Protein AF-A0A0N0K1D0-F1 (afdb_monomer)

Solvent-accessible surface area (backbone atoms only — not comparable to full-atom values): 7165 Å² total; per-residue (Å²): 103,64,69,59,26,49,52,41,29,50,51,9,52,41,33,32,26,30,51,41,77,94,42,23,67,60,30,48,55,51,49,64,69,30,53,44,79,71,82,88,75,91,44,74,65,55,18,51,49,32,27,51,51,8,51,52,36,28,49,52,20,49,51,52,39,50,48,63,65,60,43,71,85,41,60,68,72,59,35,50,55,53,52,51,52,53,50,51,52,52,52,50,48,48,53,54,55,28,52,51,23,45,78,66,44,24,44,51,46,29,54,53,47,50,52,54,52,49,53,51,52,52,48,50,54,51,55,53,53,55,53,53,56,58,63,74,75,109

pLDDT: mean 93.65, std 7.55, range [59.59, 98.62]

Foldseek 3Di:
DLVLLVVLLVVLVLLLLLLDPVSNVSVLVVCVLLVFDDDDDNDNVSSVVSNVSSVVSNVVSVVVNVLVVVLPPDDPVVNVVVVVVVLVVLVVCLVVVCVVCVVRRSNVVNVVSVVSNVVVVVVVVVVVVVVVVVVVVD

Secondary structure (DSSP, 8-state):
-HHHHHHHHHHHHHHHGGGSGGGHHHHHHHHHHHT-SS-----HHHHHHHHHHHHHHHHHHHHHHHHHHHTSSS-HHHHHHHHHHHHHHHHHHHHHHHHHHHHTT-HHHHHHHHHHHHHHHHHHHHHHHHHHHHHH--

Radius of gyration: 17.63 Å; Cα contacts (8 Å, |Δi|>4): 110; chains: 1; bounding box: 47×29×50 Å

Structure (mmCIF, N/CA/C/O backbone):
data_AF-A0A0N0K1D0-F1
#
_entry.id   AF-A0A0N0K1D0-F1
#
loop_
_atom_site.group_PDB
_atom_site.id
_atom_site.type_symbol
_atom_site.label_atom_id
_atom_site.label_alt_id
_atom_site.label_comp_id
_atom_site.label_asym_id
_atom_site.label_entity_id
_atom_site.label_seq_id
_atom_site.pdbx_PDB_ins_code
_atom_site.Cartn_x
_atom_site.Cartn_y
_atom_site.Cartn_z
_atom_site.occupancy
_atom_site.B_iso_or_equiv
_atom_site.auth_seq_id
_atom_site.auth_comp_id
_atom_site.auth_asym_id
_atom_site.auth_atom_id
_atom_site.pdbx_PDB_model_num
ATOM 1 N N . MET A 1 1 ? -11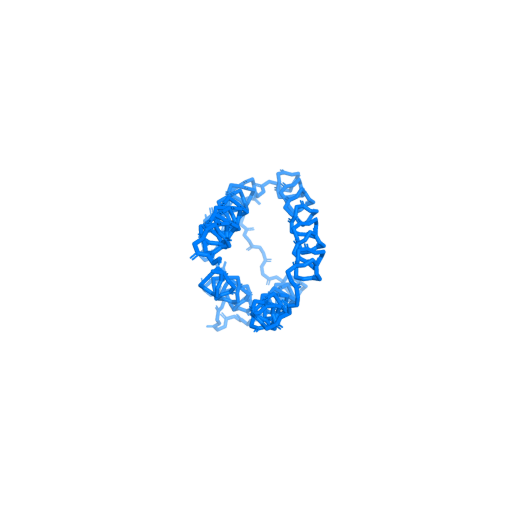.171 -5.885 7.671 1.00 91.94 1 MET A N 1
ATOM 2 C CA . MET A 1 1 ? -9.860 -5.198 7.665 1.00 91.94 1 MET A CA 1
ATOM 3 C C . MET A 1 1 ? -8.693 -6.150 7.417 1.00 91.94 1 MET A C 1
ATOM 5 O O . MET A 1 1 ? -7.852 -5.831 6.594 1.00 91.94 1 MET A O 1
ATOM 9 N N . GLN A 1 2 ? -8.650 -7.334 8.040 1.00 94.31 2 GLN A N 1
ATOM 10 C CA . GLN A 1 2 ? -7.563 -8.302 7.803 1.00 94.31 2 GLN A CA 1
ATOM 11 C C . GLN A 1 2 ? -7.389 -8.683 6.321 1.00 94.31 2 GLN A C 1
ATOM 13 O O . GLN A 1 2 ? -6.268 -8.679 5.832 1.00 94.31 2 GLN A O 1
ATOM 18 N N . LEU A 1 3 ? -8.488 -8.920 5.590 1.00 95.62 3 LEU A N 1
ATOM 19 C CA . LEU A 1 3 ? -8.443 -9.221 4.152 1.00 95.62 3 LEU A CA 1
ATOM 20 C C . LEU A 1 3 ? -7.830 -8.078 3.322 1.00 95.62 3 LEU A C 1
ATOM 22 O O . LEU A 1 3 ? -7.057 -8.332 2.407 1.00 95.62 3 LEU A O 1
ATOM 26 N N . TRP A 1 4 ? -8.126 -6.827 3.683 1.00 97.38 4 TRP A N 1
ATOM 27 C CA . TRP A 1 4 ? -7.530 -5.650 3.051 1.00 97.38 4 TRP A CA 1
ATOM 28 C C . TRP A 1 4 ? -6.015 -5.597 3.296 1.00 97.38 4 TRP A C 1
ATOM 30 O O . TRP A 1 4 ? -5.250 -5.395 2.361 1.00 97.38 4 TRP A O 1
ATOM 40 N N . CYS A 1 5 ? -5.570 -5.887 4.525 1.00 97.69 5 CYS A N 1
ATOM 41 C CA . CYS A 1 5 ? -4.140 -5.980 4.840 1.00 97.69 5 CYS A CA 1
ATOM 42 C C . CYS A 1 5 ? -3.474 -7.120 4.052 1.00 97.69 5 CYS A C 1
ATOM 44 O O . CYS A 1 5 ? -2.385 -6.951 3.519 1.00 97.69 5 CYS A O 1
ATOM 46 N N . GLY A 1 6 ? -4.155 -8.266 3.934 1.00 97.81 6 GLY A N 1
ATOM 47 C CA . GLY A 1 6 ? -3.725 -9.393 3.108 1.00 97.81 6 GLY A CA 1
ATOM 48 C C . GLY A 1 6 ? -3.509 -9.005 1.649 1.00 97.81 6 GLY A C 1
ATOM 49 O O . GLY A 1 6 ? -2.466 -9.325 1.089 1.00 97.81 6 GLY A O 1
ATOM 50 N N . ALA A 1 7 ? -4.446 -8.261 1.058 1.00 97.56 7 ALA A N 1
ATOM 51 C CA . ALA A 1 7 ? -4.320 -7.770 -0.311 1.00 97.56 7 ALA A CA 1
ATOM 52 C C . ALA A 1 7 ? -3.102 -6.846 -0.490 1.00 97.56 7 ALA A C 1
ATOM 54 O O . ALA A 1 7 ? -2.344 -7.028 -1.439 1.00 97.56 7 ALA A O 1
ATOM 55 N N . VAL A 1 8 ? -2.863 -5.920 0.448 1.00 98.12 8 VAL A N 1
ATOM 56 C CA . VAL A 1 8 ? -1.666 -5.056 0.447 1.00 98.12 8 VAL A CA 1
ATOM 57 C C . VAL A 1 8 ? -0.385 -5.890 0.504 1.00 98.12 8 VAL A C 1
ATOM 59 O O . VAL A 1 8 ? 0.529 -5.684 -0.288 1.00 98.12 8 VAL A O 1
ATOM 62 N N . MET A 1 9 ? -0.324 -6.870 1.406 1.00 98.56 9 MET A N 1
ATOM 63 C CA . MET A 1 9 ? 0.840 -7.748 1.536 1.00 98.56 9 MET A CA 1
ATOM 64 C C . MET A 1 9 ? 1.097 -8.560 0.260 1.00 98.56 9 MET A C 1
ATOM 66 O O . MET A 1 9 ? 2.235 -8.640 -0.194 1.00 98.56 9 MET A O 1
ATOM 70 N N . VAL A 1 10 ? 0.047 -9.120 -0.350 1.00 98.12 10 VAL A N 1
ATOM 71 C CA . VAL A 1 10 ? 0.148 -9.842 -1.629 1.00 98.12 10 VAL A CA 1
ATOM 72 C C . VAL A 1 10 ? 0.633 -8.917 -2.743 1.00 98.12 10 VAL A C 1
ATOM 74 O O . VAL A 1 10 ? 1.496 -9.314 -3.519 1.00 98.12 10 VAL A O 1
ATOM 77 N N . PHE A 1 11 ? 0.151 -7.674 -2.798 1.00 97.75 11 PHE A N 1
ATOM 78 C CA . PHE A 1 11 ? 0.649 -6.689 -3.757 1.00 97.75 11 PHE A CA 1
ATOM 79 C C . PHE A 1 11 ? 2.142 -6.390 -3.552 1.00 97.75 11 PHE A C 1
ATOM 81 O O . PHE A 1 11 ? 2.899 -6.335 -4.519 1.00 97.75 11 PHE A O 1
ATOM 88 N N . GLY A 1 12 ? 2.602 -6.312 -2.299 1.00 97.94 12 GLY A N 1
ATOM 89 C CA . GLY A 1 12 ? 4.029 -6.234 -1.985 1.00 97.94 12 GLY A CA 1
ATOM 90 C C . GLY A 1 12 ? 4.830 -7.401 -2.572 1.00 97.94 12 GLY A C 1
ATOM 91 O O . GLY A 1 12 ? 5.869 -7.182 -3.190 1.00 97.94 12 GLY A O 1
ATOM 92 N N . LEU A 1 13 ? 4.319 -8.632 -2.473 1.00 98.06 13 LEU A N 1
ATOM 93 C CA . LEU A 1 13 ? 4.956 -9.811 -3.079 1.00 98.06 13 LEU A CA 1
ATOM 94 C C . LEU A 1 13 ? 4.976 -9.750 -4.616 1.00 98.06 13 LEU A C 1
ATOM 96 O O . LEU A 1 13 ? 5.973 -10.133 -5.227 1.00 98.06 13 LEU A O 1
ATOM 100 N N . VAL A 1 14 ? 3.912 -9.235 -5.243 1.00 97.88 14 VAL A N 1
ATOM 101 C CA . VAL A 1 14 ? 3.863 -8.997 -6.697 1.00 97.88 14 VAL A CA 1
ATOM 102 C C . VAL A 1 14 ? 4.969 -8.027 -7.116 1.00 97.88 14 VAL A C 1
ATOM 104 O O . VAL A 1 14 ? 5.700 -8.326 -8.055 1.00 97.88 14 VAL A O 1
ATOM 107 N N . LEU A 1 15 ? 5.168 -6.919 -6.398 1.00 97.69 15 LEU A N 1
ATOM 108 C CA . LEU A 1 15 ? 6.266 -5.983 -6.677 1.00 97.69 15 LEU A CA 1
ATOM 109 C C . LEU A 1 15 ? 7.643 -6.638 -6.479 1.00 97.69 15 LEU A C 1
ATOM 111 O O . LEU A 1 15 ? 8.514 -6.521 -7.342 1.00 97.69 15 LEU A O 1
ATOM 115 N N . MET A 1 16 ? 7.826 -7.393 -5.388 1.00 97.62 16 MET A N 1
ATOM 116 C CA . MET A 1 16 ? 9.083 -8.102 -5.101 1.00 97.62 16 MET A CA 1
ATOM 117 C C . MET A 1 16 ? 9.456 -9.122 -6.179 1.00 97.62 16 MET A C 1
ATOM 119 O O . MET A 1 16 ? 10.641 -9.378 -6.382 1.00 97.62 16 MET A O 1
ATOM 123 N N . SER A 1 17 ? 8.481 -9.678 -6.902 1.00 97.19 17 SER A N 1
ATOM 124 C CA . SER A 1 17 ? 8.751 -10.600 -8.010 1.00 97.19 17 SER A CA 1
ATOM 125 C C . SER A 1 17 ? 9.623 -9.978 -9.114 1.00 97.19 17 SER A C 1
ATOM 127 O O . SER A 1 17 ? 10.347 -10.700 -9.797 1.00 97.19 17 SER A O 1
ATOM 129 N N . GLY A 1 18 ? 9.644 -8.645 -9.244 1.00 96.56 18 GLY A N 1
ATOM 130 C CA . GLY A 1 18 ? 10.505 -7.922 -10.185 1.00 96.56 18 GLY A CA 1
ATOM 131 C C . GLY A 1 18 ? 11.998 -7.936 -9.831 1.00 96.56 18 GLY A C 1
ATOM 132 O O . GLY A 1 18 ? 12.825 -7.570 -10.668 1.00 96.56 18 GLY A O 1
ATOM 133 N N . ALA A 1 19 ? 12.370 -8.383 -8.625 1.00 97.19 19 ALA A N 1
ATOM 134 C CA . ALA A 1 19 ? 13.759 -8.409 -8.163 1.00 97.19 19 ALA A CA 1
ATOM 135 C C . ALA A 1 19 ? 14.666 -9.260 -9.065 1.00 97.19 19 ALA A C 1
ATOM 137 O O . ALA A 1 19 ? 15.805 -8.883 -9.342 1.00 97.19 19 ALA A O 1
ATOM 138 N N . PHE A 1 20 ? 14.147 -10.385 -9.559 1.00 95.75 20 PHE A N 1
ATOM 139 C CA . PHE A 1 20 ? 14.897 -11.349 -10.358 1.00 95.75 20 PHE A CA 1
ATOM 140 C C . PHE A 1 20 ? 14.236 -11.583 -11.708 1.00 95.75 20 PHE A C 1
ATOM 142 O O . PHE A 1 20 ? 13.027 -11.434 -11.872 1.00 95.75 20 PHE A O 1
ATOM 149 N N . GLU A 1 21 ? 15.033 -11.951 -12.707 1.00 93.88 21 GLU A N 1
ATOM 150 C CA . GLU A 1 21 ? 14.512 -12.273 -14.035 1.00 93.88 21 GLU A CA 1
ATOM 151 C C . GLU A 1 21 ? 13.587 -13.492 -13.991 1.00 93.88 21 GLU A C 1
ATOM 153 O O . GLU A 1 21 ? 12.486 -13.441 -14.530 1.00 93.88 21 GLU A O 1
ATOM 158 N N . ALA A 1 22 ? 13.976 -14.522 -13.233 1.00 94.94 22 ALA A N 1
ATOM 159 C CA . ALA A 1 22 ? 13.220 -15.762 -13.074 1.00 94.94 22 ALA A CA 1
ATOM 160 C C . ALA A 1 22 ? 11.785 -15.565 -12.543 1.00 94.94 22 ALA A C 1
ATOM 162 O O . ALA A 1 22 ? 10.911 -16.378 -12.826 1.00 94.94 22 ALA A O 1
ATOM 163 N N . THR A 1 23 ? 11.531 -14.497 -11.782 1.00 94.88 23 THR A N 1
ATOM 164 C CA . THR A 1 23 ? 10.211 -14.177 -11.209 1.00 94.88 23 THR A CA 1
ATOM 165 C C . THR A 1 23 ? 9.559 -12.948 -11.849 1.00 94.88 23 THR A C 1
ATOM 167 O O . THR A 1 23 ? 8.408 -12.636 -11.546 1.00 94.88 23 THR A O 1
ATOM 170 N N . GLY A 1 24 ? 10.259 -12.267 -12.762 1.00 91.81 24 GLY A N 1
ATOM 171 C CA . GLY A 1 24 ? 9.869 -10.957 -13.286 1.00 91.81 24 GLY A CA 1
ATOM 172 C C . GLY A 1 24 ? 8.595 -10.959 -14.128 1.00 91.81 24 GLY A C 1
ATOM 173 O O . GLY A 1 24 ? 7.989 -9.908 -14.309 1.00 91.81 24 GLY A O 1
ATOM 174 N N . GLN A 1 25 ? 8.140 -12.124 -14.604 1.00 93.88 25 GLN A N 1
ATOM 175 C CA . GLN A 1 25 ? 6.900 -12.231 -15.378 1.00 93.88 25 GLN A CA 1
ATOM 176 C C . GLN A 1 25 ? 5.683 -11.710 -14.603 1.00 93.88 25 GLN A C 1
ATOM 178 O O . GLN A 1 25 ? 4.821 -11.066 -15.190 1.00 93.88 25 GLN A O 1
ATOM 183 N N . VAL A 1 26 ? 5.631 -11.922 -13.287 1.00 94.88 26 VAL A N 1
ATOM 184 C CA . VAL A 1 26 ? 4.524 -11.432 -12.452 1.00 94.88 26 VAL A CA 1
ATOM 185 C C . VAL A 1 26 ? 4.516 -9.899 -12.395 1.00 94.88 26 VAL A C 1
ATOM 187 O O . VAL A 1 26 ? 3.460 -9.285 -12.537 1.00 94.88 26 VAL A O 1
ATOM 190 N N . ALA A 1 27 ? 5.685 -9.270 -12.267 1.00 94.88 27 ALA A N 1
ATOM 191 C CA . ALA A 1 27 ? 5.808 -7.817 -12.320 1.00 94.88 27 ALA A CA 1
ATOM 192 C C . ALA A 1 27 ? 5.533 -7.252 -13.727 1.00 94.88 27 ALA A C 1
ATOM 194 O O . ALA A 1 27 ? 4.964 -6.171 -13.836 1.00 94.88 27 ALA A O 1
ATOM 195 N N . ASN A 1 28 ? 5.862 -7.983 -14.799 1.00 94.44 28 ASN A N 1
ATOM 196 C CA . ASN A 1 28 ? 5.517 -7.574 -16.165 1.00 94.44 28 ASN A CA 1
ATOM 197 C C . ASN A 1 28 ? 4.002 -7.439 -16.355 1.00 94.44 28 ASN A C 1
ATOM 199 O O . ASN A 1 28 ? 3.562 -6.397 -16.826 1.00 94.44 28 ASN A O 1
ATOM 203 N N . ILE A 1 29 ? 3.195 -8.417 -15.908 1.00 95.81 29 ILE A N 1
ATOM 204 C CA . ILE A 1 29 ? 1.733 -8.299 -16.082 1.00 95.81 29 ILE A CA 1
ATOM 205 C C . ILE A 1 29 ? 1.189 -7.118 -15.270 1.00 95.81 29 ILE A C 1
ATOM 207 O O . ILE A 1 29 ? 0.225 -6.482 -15.683 1.00 95.81 29 ILE A O 1
ATOM 211 N N . LEU A 1 30 ? 1.804 -6.802 -14.120 1.00 95.81 30 LEU A N 1
ATOM 212 C CA . LEU A 1 30 ? 1.452 -5.599 -13.372 1.00 95.81 30 LEU A CA 1
ATOM 213 C C . LEU A 1 30 ? 1.713 -4.343 -14.214 1.00 95.81 30 LEU A C 1
ATOM 215 O O . LEU A 1 30 ? 0.811 -3.522 -14.344 1.00 95.81 30 LEU A O 1
ATOM 219 N N . PHE A 1 31 ? 2.897 -4.193 -14.808 1.00 94.94 31 PHE A N 1
ATOM 220 C CA . PHE A 1 31 ? 3.190 -3.040 -15.666 1.00 94.94 31 PHE A CA 1
ATOM 221 C C .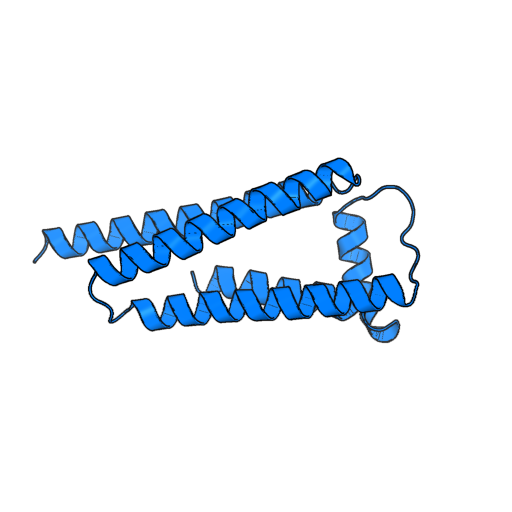 PHE A 1 31 ? 2.268 -2.954 -16.890 1.00 94.94 31 PHE A C 1
ATOM 223 O O . PHE A 1 31 ? 1.831 -1.852 -17.221 1.00 94.94 31 PHE A O 1
ATOM 230 N N . ASP A 1 32 ? 1.892 -4.087 -17.488 1.00 94.62 32 ASP A N 1
ATOM 231 C CA . ASP A 1 32 ? 0.914 -4.133 -18.584 1.00 94.62 32 ASP A CA 1
ATOM 232 C C . ASP A 1 32 ? -0.472 -3.633 -18.137 1.00 94.62 32 ASP A C 1
ATOM 234 O O . ASP A 1 32 ? -1.159 -2.912 -18.862 1.00 94.62 32 ASP A O 1
ATOM 238 N N . ILE A 1 33 ? -0.891 -3.975 -16.912 1.00 95.00 33 ILE A N 1
ATOM 239 C CA . ILE A 1 33 ? -2.141 -3.472 -16.323 1.00 95.00 33 ILE A CA 1
ATOM 240 C C . ILE A 1 33 ? -2.055 -1.963 -16.082 1.00 95.00 33 ILE A C 1
ATOM 242 O O . ILE A 1 33 ? -3.026 -1.251 -16.359 1.00 95.00 33 ILE A O 1
ATOM 246 N N . LEU A 1 34 ? -0.919 -1.487 -15.560 1.00 94.38 34 LEU A N 1
ATOM 247 C CA . LEU A 1 34 ? -0.700 -0.079 -15.225 1.00 94.38 34 LEU A CA 1
ATOM 248 C C . LEU A 1 34 ? -0.571 0.824 -16.461 1.00 94.38 34 LEU A C 1
ATOM 250 O O . LEU A 1 34 ? -0.882 2.009 -16.340 1.00 94.38 34 LEU A O 1
ATOM 254 N N . ASP A 1 35 ? -0.191 0.266 -17.618 1.00 91.56 35 ASP A N 1
ATOM 255 C CA . ASP A 1 35 ? -0.183 0.929 -18.935 1.00 91.56 35 ASP A CA 1
ATOM 256 C C . ASP A 1 35 ? 0.590 2.251 -18.932 1.00 91.56 35 ASP A C 1
ATOM 258 O O . ASP A 1 35 ? 0.058 3.324 -19.215 1.00 91.56 35 ASP A O 1
ATOM 262 N N . GLY A 1 36 ? 1.855 2.162 -18.523 1.00 90.25 36 GLY A N 1
ATOM 263 C CA . GLY A 1 36 ? 2.766 3.299 -18.509 1.00 90.25 36 GLY A CA 1
ATOM 264 C C . GLY A 1 36 ? 3.275 3.708 -19.895 1.00 90.25 36 GLY A C 1
ATOM 265 O O . GLY A 1 36 ? 3.035 3.029 -20.895 1.00 90.25 36 GLY A O 1
ATOM 266 N N . PRO A 1 37 ? 4.027 4.818 -19.969 1.00 90.44 37 PRO A N 1
ATOM 267 C CA . PRO A 1 37 ? 4.585 5.300 -21.223 1.00 90.44 37 PRO A CA 1
ATOM 268 C C . PRO A 1 37 ? 5.721 4.395 -21.717 1.00 90.44 37 PRO A C 1
ATOM 270 O O . PRO A 1 37 ? 6.816 4.379 -21.157 1.00 90.44 37 PRO A O 1
ATOM 273 N N . GLY A 1 38 ? 5.478 3.707 -22.833 1.00 90.00 38 GLY A N 1
ATOM 274 C CA . GLY A 1 38 ? 6.488 2.909 -23.526 1.00 90.00 38 GLY A CA 1
ATOM 275 C C . GLY A 1 38 ? 6.817 1.570 -22.846 1.00 90.00 38 GLY A C 1
ATOM 276 O O . GLY A 1 38 ? 6.223 1.208 -21.832 1.00 90.00 38 GLY A O 1
ATOM 277 N N . PRO A 1 39 ? 7.743 0.792 -23.433 1.00 89.69 39 PRO A N 1
ATOM 278 C CA . PRO A 1 39 ? 8.119 -0.512 -22.903 1.00 89.69 39 PRO A CA 1
ATOM 279 C C . PRO A 1 39 ? 8.957 -0.392 -21.623 1.00 89.69 39 PRO A C 1
ATOM 281 O O . PRO A 1 39 ? 9.815 0.484 -21.495 1.00 89.69 39 PRO A O 1
ATOM 284 N N . VAL A 1 40 ? 8.766 -1.334 -20.697 1.00 92.00 40 VAL A N 1
ATOM 285 C CA . VAL A 1 40 ? 9.557 -1.411 -19.462 1.00 92.00 40 VAL A CA 1
ATOM 286 C C . VAL A 1 40 ? 10.996 -1.808 -19.783 1.00 92.00 40 VAL A C 1
ATOM 288 O O . VAL A 1 40 ? 11.249 -2.846 -20.394 1.00 92.00 40 VAL A O 1
ATOM 291 N N . THR A 1 41 ? 11.953 -1.003 -19.322 1.00 93.06 41 THR A N 1
ATOM 292 C CA . THR A 1 41 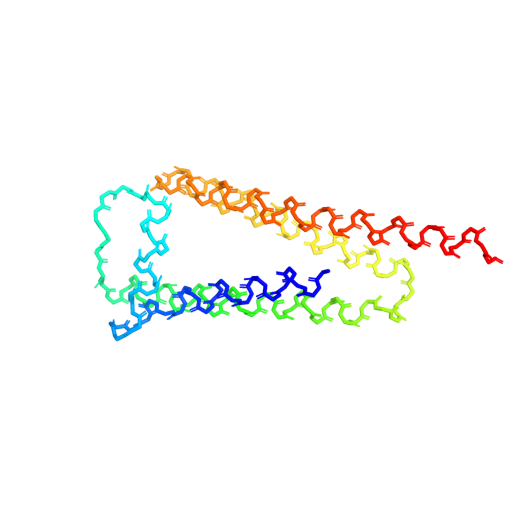? 13.383 -1.331 -19.394 1.00 93.06 41 THR A CA 1
ATOM 293 C C . THR A 1 41 ? 13.847 -1.910 -18.063 1.00 93.06 41 THR A C 1
ATOM 295 O O . THR A 1 41 ? 13.878 -1.219 -17.050 1.00 93.06 41 THR A O 1
ATOM 298 N N . TRP A 1 42 ? 14.209 -3.193 -18.056 1.00 94.69 42 TRP A N 1
ATOM 299 C CA . TRP A 1 42 ? 14.600 -3.918 -16.845 1.00 94.69 42 TRP A CA 1
ATOM 300 C C . TRP A 1 42 ? 16.088 -3.775 -16.522 1.00 94.69 42 TRP A C 1
ATOM 302 O O . TRP A 1 42 ? 16.874 -4.696 -16.746 1.00 94.69 42 TRP A O 1
ATOM 312 N N . ASP A 1 43 ? 16.470 -2.636 -15.953 1.00 96.06 43 ASP A N 1
ATOM 313 C CA . ASP A 1 43 ? 17.819 -2.415 -15.429 1.00 96.06 43 ASP A CA 1
ATOM 314 C C . ASP A 1 43 ? 17.948 -2.793 -13.929 1.00 96.06 43 ASP A C 1
ATOM 316 O O . ASP A 1 43 ? 16.941 -2.995 -13.235 1.00 96.06 43 ASP A O 1
ATOM 320 N N . PRO A 1 44 ? 19.180 -2.918 -13.391 1.00 96.88 44 PRO A N 1
ATOM 321 C CA . PRO A 1 44 ? 19.386 -3.251 -11.981 1.00 96.88 44 PRO A CA 1
ATOM 322 C C . PRO A 1 44 ? 18.756 -2.263 -10.988 1.00 96.88 44 PRO A C 1
ATOM 324 O O . PRO A 1 44 ? 18.339 -2.682 -9.907 1.00 96.88 44 PRO A O 1
ATOM 327 N N . ALA A 1 45 ? 18.660 -0.975 -11.331 1.00 97.62 45 ALA A N 1
ATOM 328 C CA . ALA A 1 45 ? 18.083 0.042 -10.457 1.00 97.62 45 ALA A CA 1
ATOM 329 C C . ALA A 1 45 ? 16.558 -0.102 -10.366 1.00 97.62 45 ALA A C 1
ATOM 331 O O . ALA A 1 45 ? 16.012 -0.029 -9.262 1.00 97.62 45 ALA A O 1
ATOM 332 N N . LEU A 1 46 ? 15.870 -0.384 -11.477 1.00 96.12 46 LEU A N 1
ATOM 333 C CA . LEU A 1 46 ? 14.435 -0.681 -11.478 1.00 96.12 46 LEU A CA 1
ATOM 334 C C . LEU A 1 46 ? 14.133 -1.952 -10.679 1.00 96.12 46 LEU A C 1
ATOM 336 O O . LEU A 1 46 ? 13.236 -1.950 -9.835 1.00 96.12 46 LEU A O 1
ATOM 340 N N . ARG A 1 47 ? 14.907 -3.023 -10.896 1.00 97.50 47 ARG A N 1
ATOM 341 C CA . ARG A 1 47 ? 14.750 -4.289 -10.157 1.00 97.50 47 ARG A CA 1
ATOM 342 C C . ARG A 1 47 ? 14.914 -4.093 -8.655 1.00 97.50 47 ARG A C 1
ATOM 344 O O . ARG A 1 47 ? 14.071 -4.546 -7.881 1.00 97.50 47 ARG A O 1
ATOM 351 N N . PHE A 1 48 ? 15.965 -3.384 -8.245 1.00 97.88 48 PHE A N 1
ATOM 352 C CA . PHE A 1 48 ? 16.190 -3.038 -6.844 1.00 97.88 48 PHE A CA 1
ATOM 353 C C . PHE A 1 48 ? 15.051 -2.181 -6.281 1.00 97.88 48 PHE A C 1
ATOM 355 O O . PHE A 1 48 ? 14.544 -2.470 -5.198 1.00 97.88 48 PHE A O 1
ATOM 362 N N . SER A 1 49 ? 14.608 -1.166 -7.026 1.00 97.75 49 SER A N 1
ATOM 363 C CA . SER A 1 49 ? 13.538 -0.263 -6.593 1.00 97.75 49 SER A CA 1
ATOM 364 C C . SER A 1 49 ? 12.213 -1.003 -6.402 1.00 97.75 49 SER A C 1
ATOM 366 O O . SER A 1 49 ? 11.556 -0.814 -5.383 1.00 97.75 49 SER A O 1
ATOM 368 N N . LEU A 1 50 ? 11.845 -1.907 -7.314 1.00 97.19 50 LEU A N 1
ATOM 369 C CA . LEU A 1 50 ? 10.658 -2.759 -7.176 1.00 97.19 50 LEU A CA 1
ATOM 370 C C . LEU A 1 50 ? 10.761 -3.722 -5.994 1.00 97.19 50 LEU A C 1
ATOM 372 O O . LEU A 1 50 ? 9.801 -3.861 -5.237 1.00 97.19 50 LEU A O 1
ATOM 376 N N . ALA A 1 51 ? 11.927 -4.344 -5.794 1.00 97.94 51 ALA A N 1
ATOM 377 C CA . ALA A 1 51 ? 12.172 -5.208 -4.644 1.00 97.94 51 ALA A CA 1
ATOM 378 C C . ALA A 1 51 ? 12.004 -4.444 -3.322 1.00 97.94 51 ALA A C 1
ATOM 380 O O . ALA A 1 51 ? 11.302 -4.903 -2.417 1.00 97.94 51 ALA A O 1
ATOM 381 N N . LEU A 1 52 ? 12.596 -3.249 -3.235 1.00 98.31 52 LEU A N 1
ATOM 382 C CA . LEU A 1 52 ? 12.495 -2.366 -2.077 1.00 98.31 52 LEU A CA 1
ATOM 383 C C . LEU A 1 52 ? 11.048 -1.917 -1.840 1.00 98.31 52 LEU A C 1
ATOM 385 O O . LEU A 1 52 ? 10.557 -2.005 -0.715 1.00 98.31 52 LEU A O 1
ATOM 389 N N . MET A 1 53 ? 10.343 -1.479 -2.885 1.00 97.81 53 MET A N 1
ATOM 390 C CA . MET A 1 53 ? 8.943 -1.051 -2.784 1.00 97.81 53 MET A CA 1
ATOM 391 C C . MET A 1 53 ? 8.012 -2.184 -2.391 1.00 97.81 53 MET A C 1
ATOM 393 O O . MET A 1 53 ? 7.121 -1.987 -1.562 1.00 97.81 53 MET A O 1
ATOM 397 N N . GLY A 1 54 ? 8.247 -3.387 -2.899 1.00 98.12 54 GLY A N 1
ATOM 398 C CA . GLY A 1 54 ? 7.505 -4.561 -2.480 1.00 98.12 54 GLY A CA 1
ATOM 399 C C . GLY A 1 54 ? 7.745 -4.925 -1.012 1.00 98.12 54 GLY A C 1
ATOM 400 O O . GLY A 1 54 ? 6.781 -5.156 -0.282 1.00 98.12 54 GLY A O 1
ATOM 401 N N . ALA A 1 55 ? 8.994 -4.867 -0.536 1.00 98.38 55 ALA A N 1
ATOM 402 C CA . ALA A 1 55 ? 9.322 -5.100 0.873 1.00 98.38 55 ALA A CA 1
ATOM 403 C C . ALA A 1 55 ? 8.694 -4.047 1.806 1.00 98.38 55 ALA A C 1
ATOM 405 O O . ALA A 1 55 ? 8.111 -4.400 2.833 1.00 98.38 55 ALA A O 1
ATOM 406 N N . VAL A 1 56 ? 8.744 -2.762 1.431 1.00 98.19 56 VAL A N 1
ATOM 407 C CA . VAL A 1 56 ? 8.078 -1.673 2.170 1.00 98.19 56 VAL A CA 1
ATOM 408 C C . VAL A 1 56 ? 6.565 -1.889 2.198 1.00 98.19 56 VAL A C 1
ATOM 410 O O . VAL A 1 56 ? 5.950 -1.759 3.257 1.00 98.19 56 VAL A O 1
ATOM 413 N N . THR A 1 57 ? 5.971 -2.275 1.065 1.00 98.31 57 THR A N 1
ATOM 414 C CA . THR A 1 57 ? 4.529 -2.535 0.935 1.00 98.31 57 THR A CA 1
ATOM 415 C C . THR A 1 57 ? 4.069 -3.687 1.819 1.00 98.31 57 THR A C 1
ATOM 417 O O . THR A 1 57 ? 3.094 -3.568 2.565 1.00 98.31 57 THR A O 1
ATOM 420 N N . LEU A 1 58 ? 4.816 -4.790 1.790 1.00 98.19 58 LEU A N 1
ATOM 421 C CA . LEU A 1 58 ? 4.597 -5.936 2.661 1.00 98.19 58 LEU A CA 1
ATOM 422 C C . LEU A 1 58 ? 4.685 -5.531 4.140 1.00 98.19 58 LEU A C 1
ATOM 424 O O . LEU A 1 58 ? 3.806 -5.877 4.932 1.00 98.19 58 LEU A O 1
ATOM 428 N N . GLY A 1 59 ? 5.720 -4.763 4.492 1.00 98.19 59 GLY A N 1
ATOM 429 C CA . GLY A 1 59 ? 5.971 -4.288 5.848 1.00 98.19 59 GLY A CA 1
ATOM 430 C C . GLY A 1 59 ? 4.822 -3.452 6.402 1.00 98.19 59 GLY A C 1
ATOM 431 O O . GLY A 1 59 ? 4.286 -3.785 7.459 1.00 98.19 59 GLY A O 1
ATOM 432 N N . TRP A 1 60 ? 4.383 -2.410 5.689 1.00 96.88 60 TRP A N 1
ATOM 433 C CA . TRP A 1 60 ? 3.307 -1.559 6.206 1.00 96.88 60 TRP A CA 1
ATOM 434 C C . TRP A 1 60 ? 1.947 -2.273 6.204 1.00 96.88 60 TRP A C 1
ATOM 436 O O . TRP A 1 60 ? 1.158 -2.072 7.130 1.00 96.88 60 TRP A O 1
ATOM 446 N N . GLY A 1 61 ? 1.688 -3.176 5.249 1.00 98.06 61 GLY A N 1
ATOM 447 C CA . GLY A 1 61 ? 0.520 -4.062 5.288 1.00 98.06 61 GLY A CA 1
ATOM 448 C C . GLY A 1 61 ? 0.488 -4.921 6.560 1.00 98.06 61 GLY A C 1
ATOM 449 O O . GLY A 1 61 ? -0.546 -5.008 7.232 1.00 98.06 61 GLY A O 1
ATOM 450 N N . ALA A 1 62 ? 1.635 -5.486 6.950 1.00 98.31 62 ALA A N 1
ATOM 451 C CA . ALA A 1 62 ? 1.790 -6.217 8.206 1.00 98.31 62 ALA A CA 1
ATOM 452 C C . ALA A 1 62 ? 1.651 -5.306 9.441 1.00 98.31 62 ALA A C 1
ATOM 454 O O . ALA A 1 62 ? 1.015 -5.700 10.421 1.00 98.31 62 ALA A O 1
ATOM 455 N N . THR A 1 63 ? 2.167 -4.073 9.397 1.00 97.94 63 THR A N 1
ATOM 456 C CA . THR A 1 63 ? 1.984 -3.076 10.466 1.00 97.94 63 THR A CA 1
ATOM 457 C C . THR A 1 63 ? 0.507 -2.763 10.693 1.00 97.94 63 THR A C 1
ATOM 459 O O . THR A 1 63 ? 0.036 -2.804 11.831 1.00 97.94 63 THR A O 1
ATOM 462 N N . VAL A 1 64 ? -0.263 -2.507 9.631 1.00 97.00 64 VAL A N 1
ATOM 463 C CA . VAL A 1 64 ? -1.708 -2.255 9.759 1.00 97.00 64 VAL A CA 1
ATOM 464 C C . VAL A 1 64 ? -2.428 -3.507 10.258 1.00 97.00 64 VAL A C 1
ATOM 466 O O . VAL A 1 64 ? -3.307 -3.397 11.109 1.00 97.00 64 VAL A O 1
ATOM 469 N N . LEU A 1 65 ? -2.029 -4.708 9.825 1.00 97.00 65 LEU A N 1
ATOM 470 C CA . LEU A 1 65 ? -2.579 -5.957 10.362 1.00 97.00 65 LEU A CA 1
ATOM 471 C C . LEU A 1 65 ? -2.321 -6.108 11.871 1.00 97.00 65 LEU A C 1
ATOM 473 O O . LEU A 1 65 ? -3.214 -6.547 12.600 1.00 97.00 65 LEU A O 1
ATOM 477 N N . ALA A 1 66 ? -1.137 -5.729 12.352 1.00 96.19 66 ALA A N 1
ATOM 478 C CA . ALA A 1 66 ? -0.831 -5.712 13.779 1.00 96.19 66 ALA A CA 1
ATOM 479 C C . ALA A 1 66 ? -1.740 -4.727 14.532 1.00 96.19 66 ALA A C 1
ATOM 481 O O . ALA A 1 66 ? -2.310 -5.091 15.559 1.00 96.19 66 ALA A O 1
ATOM 482 N N . VAL A 1 67 ? -1.980 -3.532 13.978 1.00 94.94 67 VAL A N 1
ATOM 483 C CA . VAL A 1 67 ? -2.941 -2.560 14.533 1.00 94.94 67 VAL A CA 1
ATOM 484 C C . VAL A 1 67 ? -4.366 -3.125 14.562 1.00 94.94 67 VAL A C 1
ATOM 486 O O . VAL A 1 67 ? -5.063 -3.003 15.570 1.00 94.94 67 VAL A O 1
ATOM 489 N N . VAL A 1 68 ? -4.808 -3.800 13.495 1.00 93.50 68 VAL A N 1
ATOM 490 C CA . VAL A 1 68 ? -6.121 -4.472 13.453 1.00 93.50 68 VAL A CA 1
ATOM 491 C C . VAL A 1 68 ? -6.265 -5.470 14.593 1.00 93.50 68 VAL A C 1
ATOM 493 O O . VAL A 1 68 ? -7.310 -5.509 15.234 1.00 93.50 68 VAL A O 1
ATOM 496 N N . ARG A 1 69 ? -5.232 -6.279 14.835 1.00 92.81 69 ARG A N 1
ATOM 497 C CA . ARG A 1 69 ? -5.245 -7.305 15.883 1.00 92.81 69 ARG A CA 1
ATOM 498 C C . ARG A 1 69 ? -5.148 -6.699 17.284 1.00 92.81 69 ARG A C 1
ATOM 500 O O . ARG A 1 69 ? -5.827 -7.175 18.179 1.00 92.81 69 ARG A O 1
ATOM 507 N N . GLY A 1 70 ? -4.363 -5.636 17.460 1.00 92.25 70 GLY A N 1
ATOM 508 C CA . GLY A 1 70 ? -4.147 -4.998 18.762 1.00 92.25 70 GLY A CA 1
ATOM 509 C C . GLY A 1 70 ? -5.273 -4.070 19.225 1.00 92.25 70 GLY A C 1
ATOM 510 O O . GLY A 1 70 ? -5.418 -3.839 20.417 1.00 92.25 70 GLY A O 1
ATOM 511 N N . THR A 1 71 ? -6.096 -3.537 18.316 1.00 91.81 71 THR A N 1
ATOM 512 C CA . THR A 1 71 ? -7.175 -2.584 18.668 1.00 91.81 71 THR A CA 1
ATOM 513 C C . THR A 1 71 ? -8.471 -3.237 19.160 1.00 91.81 71 THR A C 1
ATOM 515 O O . THR A 1 71 ? -9.420 -2.519 19.494 1.00 91.81 71 THR A O 1
ATOM 518 N N . GLY A 1 72 ? -8.537 -4.573 19.195 1.00 84.94 72 GLY A N 1
ATOM 519 C CA . GLY A 1 72 ? -9.698 -5.322 19.686 1.00 84.94 72 GLY A CA 1
ATOM 520 C C . GLY A 1 72 ? -9.973 -5.075 21.169 1.00 84.94 72 GLY A C 1
ATOM 521 O O . GLY A 1 72 ? -11.104 -4.756 21.524 1.00 84.94 72 GLY A O 1
ATOM 522 N N . ASP A 1 73 ? -8.916 -5.110 21.983 1.00 87.81 73 ASP A N 1
ATOM 523 C CA . ASP A 1 73 ? -8.998 -5.048 23.450 1.00 87.81 73 ASP A CA 1
ATOM 524 C C . ASP A 1 73 ? -8.696 -3.647 24.016 1.00 87.81 73 ASP A C 1
ATOM 526 O O . ASP A 1 73 ? -8.679 -3.429 25.226 1.00 87.81 73 ASP A O 1
ATOM 530 N N . MET A 1 74 ? -8.441 -2.667 23.144 1.00 92.44 74 MET A N 1
ATOM 531 C CA . MET A 1 74 ? -8.151 -1.293 23.554 1.00 92.44 74 MET A CA 1
ATOM 532 C C . MET A 1 74 ? -9.426 -0.529 23.942 1.00 92.44 74 MET A C 1
ATOM 534 O O . MET A 1 74 ? -10.452 -0.665 23.265 1.00 92.44 74 MET A O 1
ATOM 538 N N . PRO A 1 75 ? -9.354 0.391 24.928 1.00 92.81 75 PRO A N 1
ATOM 539 C CA . PRO A 1 75 ? -10.436 1.332 25.195 1.00 92.81 75 PRO A CA 1
ATOM 540 C C . PRO A 1 75 ? -10.840 2.095 23.928 1.00 92.81 75 PRO A C 1
ATOM 542 O O . PRO A 1 75 ? -9.986 2.555 23.164 1.00 92.81 75 PRO A O 1
ATOM 545 N N . ALA A 1 76 ? -12.148 2.271 23.716 1.00 88.94 76 ALA A N 1
ATOM 546 C CA . ALA A 1 76 ? -12.698 2.779 22.456 1.00 88.94 76 ALA A CA 1
ATOM 547 C C . ALA A 1 76 ? -12.083 4.117 22.004 1.00 88.94 76 ALA A C 1
ATOM 549 O O . ALA A 1 76 ? -11.783 4.288 20.822 1.00 88.94 76 ALA A O 1
ATOM 550 N N . ALA A 1 77 ? -11.837 5.038 22.941 1.00 89.88 77 ALA A N 1
ATOM 551 C CA . ALA A 1 77 ? -11.212 6.329 22.657 1.00 89.88 77 ALA A CA 1
ATOM 552 C C . ALA A 1 77 ? -9.763 6.193 22.146 1.00 89.88 77 ALA A C 1
ATOM 554 O O . ALA A 1 77 ? -9.376 6.884 21.204 1.00 89.88 77 ALA A O 1
ATOM 555 N N . GLN A 1 78 ? -8.981 5.270 22.716 1.00 93.69 78 GLN A N 1
ATOM 556 C CA . GLN A 1 78 ? -7.596 5.019 22.299 1.00 93.69 78 GLN A CA 1
ATOM 557 C C . GLN A 1 78 ? -7.551 4.350 20.924 1.00 93.69 78 GLN A C 1
ATOM 559 O O . GLN A 1 78 ? -6.817 4.794 20.040 1.00 93.69 78 GLN A O 1
ATOM 564 N N . ALA A 1 79 ? -8.403 3.341 20.707 1.00 93.00 79 ALA A N 1
ATOM 565 C CA . ALA A 1 79 ? -8.540 2.699 19.404 1.00 93.00 79 ALA A CA 1
ATOM 566 C C . ALA A 1 79 ? -8.932 3.719 18.321 1.00 93.00 79 ALA A C 1
ATOM 568 O O . ALA A 1 79 ? -8.358 3.718 17.233 1.00 93.00 79 ALA A O 1
ATOM 569 N N . LEU A 1 80 ? -9.873 4.623 18.618 1.00 91.38 80 LEU A N 1
ATOM 570 C CA . LEU A 1 80 ? -10.290 5.674 17.691 1.00 91.38 80 LEU A CA 1
ATOM 571 C C . LEU A 1 80 ? -9.140 6.627 17.344 1.00 91.38 8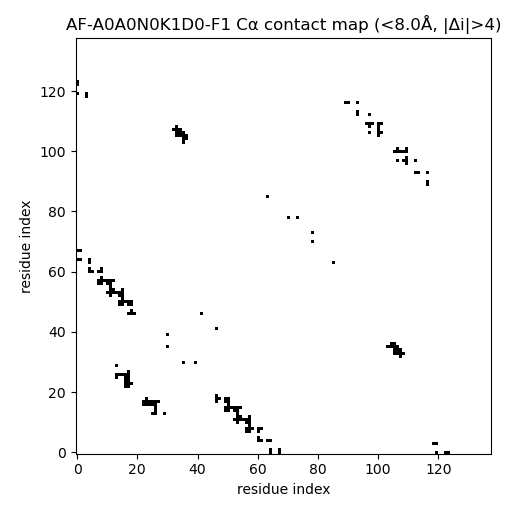0 LEU A C 1
ATOM 573 O O . LEU A 1 80 ? -8.954 6.942 16.169 1.00 91.38 80 LEU A O 1
ATOM 577 N N . ALA A 1 81 ? -8.363 7.076 18.333 1.00 93.62 81 ALA A N 1
ATOM 578 C CA . ALA A 1 81 ? -7.211 7.944 18.096 1.00 93.62 81 ALA A CA 1
ATOM 579 C C . ALA A 1 81 ? -6.181 7.280 17.165 1.00 93.62 81 ALA A C 1
ATOM 581 O O . ALA A 1 81 ? -5.742 7.898 16.192 1.00 93.62 81 ALA A O 1
ATOM 582 N N . LEU A 1 82 ? -5.873 5.999 17.393 1.00 95.00 82 LEU A N 1
ATOM 583 C CA . LEU A 1 82 ? -4.962 5.234 16.542 1.00 95.00 82 LEU A CA 1
ATOM 584 C C . LEU A 1 82 ? -5.498 5.092 15.109 1.00 95.00 82 LEU A C 1
ATOM 586 O O . LEU A 1 82 ? -4.778 5.351 14.145 1.00 95.00 82 LEU A O 1
ATOM 590 N N . TRP A 1 83 ? -6.784 4.767 14.950 1.00 95.19 83 TRP A N 1
ATOM 591 C CA . TRP A 1 83 ? -7.412 4.651 13.631 1.00 95.19 83 TRP A CA 1
ATOM 592 C C . TRP A 1 83 ? -7.478 5.976 12.867 1.00 95.19 83 TRP A C 1
ATOM 594 O O . TRP A 1 83 ? -7.392 5.969 11.636 1.00 95.19 83 TRP A O 1
ATOM 604 N N . ARG A 1 84 ? -7.578 7.120 13.557 1.00 95.81 84 ARG A N 1
ATOM 605 C CA . ARG A 1 84 ? -7.458 8.446 12.924 1.00 95.81 84 ARG A CA 1
ATOM 606 C C . ARG A 1 84 ? -6.057 8.662 12.360 1.00 95.81 84 ARG A C 1
ATOM 608 O O . ARG A 1 84 ? -5.945 9.106 11.222 1.00 95.81 84 ARG A O 1
ATOM 615 N N . GLY A 1 85 ? -5.020 8.288 13.112 1.00 97.56 85 GLY A N 1
ATOM 616 C CA . GLY A 1 85 ? -3.631 8.333 12.648 1.00 97.56 85 GLY A CA 1
ATOM 617 C C . GLY A 1 85 ? -3.395 7.454 11.418 1.00 97.56 85 GLY A C 1
ATOM 618 O O . GLY A 1 85 ? -2.898 7.939 10.404 1.00 97.56 85 GLY A O 1
ATOM 619 N N . ILE A 1 86 ? -3.842 6.193 11.458 1.00 97.25 86 ILE A N 1
ATOM 620 C CA . ILE A 1 86 ? -3.744 5.274 10.309 1.00 97.25 86 ILE A CA 1
ATOM 621 C C . ILE A 1 86 ? -4.505 5.815 9.097 1.00 97.25 86 ILE A C 1
ATOM 623 O O . ILE A 1 86 ? -3.982 5.810 7.987 1.00 97.25 86 ILE A O 1
ATOM 627 N N . THR A 1 87 ? -5.716 6.338 9.296 1.00 97.44 87 THR A N 1
ATOM 628 C CA . THR A 1 87 ? -6.508 6.912 8.199 1.00 97.44 87 THR A CA 1
ATOM 629 C C . THR A 1 87 ? -5.811 8.117 7.576 1.00 97.44 87 THR A C 1
ATOM 631 O O . THR A 1 87 ? -5.756 8.211 6.355 1.00 97.44 87 THR A O 1
ATOM 634 N N . ALA A 1 88 ? -5.242 9.012 8.386 1.00 98.25 88 ALA A N 1
ATOM 635 C CA . ALA A 1 88 ? -4.484 10.153 7.881 1.00 98.25 88 ALA A CA 1
ATOM 636 C C . ALA A 1 88 ? -3.254 9.708 7.072 1.00 98.25 88 ALA A C 1
ATOM 638 O O . ALA A 1 88 ? -3.031 10.224 5.980 1.00 98.25 88 ALA A O 1
ATOM 639 N N . ALA A 1 89 ? -2.506 8.711 7.559 1.00 98.12 89 ALA A N 1
ATOM 640 C CA . ALA A 1 89 ? -1.353 8.159 6.848 1.00 98.12 89 ALA A CA 1
ATOM 641 C C . ALA A 1 89 ? -1.742 7.527 5.499 1.00 98.12 89 ALA A C 1
ATOM 643 O O . ALA A 1 89 ? -1.082 7.775 4.492 1.00 98.12 89 ALA A O 1
ATOM 644 N N . LEU A 1 90 ? -2.840 6.764 5.449 1.00 98.12 90 LEU A N 1
ATOM 645 C CA . LEU A 1 90 ? -3.326 6.155 4.205 1.00 98.12 90 LEU A CA 1
ATOM 646 C C . LEU A 1 90 ? -3.862 7.185 3.209 1.00 98.12 90 LEU A C 1
ATOM 648 O O . LEU A 1 90 ? -3.666 7.025 2.008 1.00 98.12 90 LEU A O 1
ATOM 652 N N . LEU A 1 91 ? -4.512 8.249 3.684 1.00 98.50 91 LEU A N 1
ATOM 653 C CA . LEU A 1 91 ? -4.941 9.350 2.819 1.00 98.50 91 LEU A CA 1
ATOM 654 C C . LEU A 1 91 ? -3.742 10.124 2.260 1.00 98.50 91 LEU A C 1
ATOM 656 O O . LEU A 1 91 ? -3.748 10.465 1.080 1.00 98.50 91 LEU A O 1
ATOM 660 N N . LEU A 1 92 ? -2.707 10.359 3.072 1.00 98.62 92 LEU A N 1
ATOM 661 C CA . LEU A 1 92 ? -1.463 10.977 2.611 1.00 98.62 92 LEU A CA 1
ATOM 662 C C . LEU A 1 92 ? -0.792 10.122 1.530 1.00 98.62 92 LEU A C 1
ATOM 664 O O . LEU A 1 92 ? -0.471 10.643 0.465 1.00 98.62 92 LEU A O 1
ATOM 668 N N . TRP A 1 93 ? -0.636 8.817 1.780 1.00 98.12 93 TRP A N 1
ATOM 669 C CA . TRP A 1 93 ? -0.124 7.870 0.788 1.00 98.12 93 TRP A CA 1
ATOM 670 C C . TRP A 1 93 ? -0.948 7.919 -0.505 1.00 98.12 93 TRP A C 1
ATOM 672 O O . TRP A 1 93 ? -0.380 8.126 -1.571 1.00 98.12 93 TRP A O 1
ATOM 682 N N . TYR A 1 94 ? -2.279 7.824 -0.406 1.00 98.56 94 TYR A N 1
ATOM 683 C CA . TYR A 1 94 ? -3.181 7.866 -1.559 1.00 98.56 94 TYR A CA 1
ATOM 684 C C . TYR A 1 94 ? -2.973 9.123 -2.410 1.00 98.56 94 TYR A C 1
ATOM 686 O O . TYR A 1 94 ? -2.873 9.021 -3.632 1.00 98.56 94 TYR A O 1
ATOM 694 N N . VAL A 1 95 ? -2.900 10.299 -1.779 1.00 98.62 95 VAL A N 1
ATOM 695 C CA . VAL A 1 95 ? -2.727 11.574 -2.487 1.00 98.62 95 VAL A CA 1
ATOM 696 C C . VAL A 1 95 ? -1.373 11.629 -3.186 1.00 98.62 95 VAL A C 1
ATOM 698 O O . VAL A 1 95 ? -1.322 11.926 -4.378 1.00 98.62 95 VAL A O 1
ATOM 701 N N . VAL A 1 96 ? -0.289 11.334 -2.465 1.00 98.38 96 VAL A N 1
ATOM 702 C CA . VAL A 1 96 ? 1.075 11.442 -3.001 1.00 98.38 96 VAL A CA 1
ATOM 703 C C . VAL A 1 96 ? 1.305 10.425 -4.117 1.00 98.38 96 VAL A C 1
ATOM 705 O O . VAL A 1 96 ? 1.730 10.802 -5.208 1.00 98.38 96 VAL A O 1
ATOM 708 N N . ASP A 1 97 ? 0.976 9.156 -3.879 1.00 97.50 97 ASP A N 1
ATOM 709 C CA . ASP A 1 97 ? 1.218 8.071 -4.834 1.00 97.50 97 ASP A CA 1
ATOM 710 C C . ASP A 1 97 ? 0.378 8.238 -6.105 1.00 97.50 97 ASP A C 1
ATOM 712 O O . ASP A 1 97 ? 0.886 8.115 -7.220 1.00 97.50 97 ASP A O 1
ATOM 716 N N . SER A 1 98 ? -0.896 8.618 -5.962 1.00 98.44 98 SER A N 1
ATOM 717 C CA . SER A 1 98 ? -1.779 8.838 -7.114 1.00 98.44 98 SER A CA 1
ATOM 718 C C . SER A 1 98 ? -1.366 10.064 -7.931 1.00 98.44 98 SER A C 1
ATOM 720 O O . SER A 1 98 ? -1.399 10.011 -9.160 1.00 98.44 98 SER A O 1
ATOM 722 N N . ALA A 1 99 ? -0.936 11.152 -7.280 1.00 98.31 99 ALA A N 1
ATOM 723 C CA . ALA A 1 99 ? -0.437 12.335 -7.979 1.00 98.31 99 ALA A CA 1
ATOM 724 C C . ALA A 1 99 ? 0.830 12.019 -8.789 1.00 98.31 99 ALA A C 1
ATOM 726 O O . ALA A 1 99 ? 0.906 12.372 -9.967 1.00 98.31 99 ALA A O 1
ATOM 727 N N . LEU A 1 100 ? 1.790 11.303 -8.193 1.00 97.81 100 LEU A N 1
ATOM 728 C CA . LEU A 1 100 ? 3.011 10.873 -8.881 1.00 97.81 100 LEU A CA 1
ATOM 729 C C . LEU A 1 100 ? 2.713 9.884 -10.012 1.00 97.81 100 LEU A C 1
ATOM 731 O O . LEU A 1 100 ? 3.306 9.988 -11.084 1.00 97.81 100 LEU A O 1
ATOM 735 N N . SER A 1 101 ? 1.760 8.974 -9.815 1.00 97.12 101 SER A N 1
ATOM 736 C CA . SER A 1 101 ? 1.329 8.022 -10.844 1.00 97.12 101 SER A CA 1
ATOM 737 C C . SER A 1 101 ? 0.797 8.733 -12.085 1.00 97.12 101 SER A C 1
ATOM 739 O O . SER A 1 101 ? 1.196 8.416 -13.201 1.00 97.12 101 SER A O 1
ATOM 741 N N . VAL A 1 102 ? -0.058 9.744 -11.908 1.00 97.56 102 VAL A N 1
ATOM 742 C CA . VAL A 1 102 ? -0.566 10.544 -13.033 1.00 97.56 102 VAL A CA 1
ATOM 743 C C . VAL A 1 102 ? 0.563 11.346 -13.680 1.00 97.56 102 VAL A C 1
ATOM 745 O O . VAL A 1 102 ? 0.698 11.324 -14.901 1.00 97.56 102 VAL A O 1
ATOM 748 N N . ALA A 1 103 ? 1.406 12.004 -12.878 1.00 97.50 103 ALA A N 1
ATOM 749 C CA . ALA A 1 103 ? 2.505 12.830 -13.377 1.00 97.50 103 ALA A CA 1
ATOM 750 C C . ALA A 1 103 ? 3.565 12.038 -14.167 1.00 97.50 103 ALA A C 1
ATOM 752 O O . ALA A 1 103 ? 4.238 12.605 -15.023 1.00 97.50 103 ALA A O 1
ATOM 753 N N . THR A 1 104 ? 3.705 10.737 -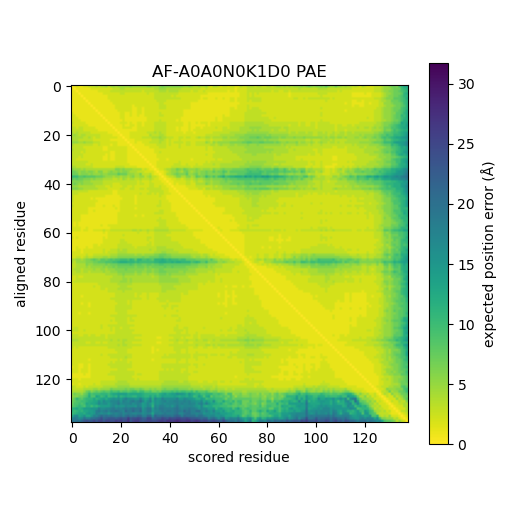13.900 1.00 95.94 104 THR A N 1
ATOM 754 C CA . THR A 1 104 ? 4.669 9.840 -14.565 1.00 95.94 104 THR A CA 1
ATOM 755 C C . THR A 1 104 ? 4.050 8.983 -15.675 1.00 95.94 104 THR A C 1
ATOM 757 O O . THR A 1 104 ? 4.751 8.186 -16.292 1.00 95.94 104 THR A O 1
ATOM 760 N N . GLY A 1 105 ? 2.755 9.153 -15.964 1.00 95.81 105 GLY A N 1
ATOM 761 C CA . GLY A 1 105 ? 2.051 8.446 -17.040 1.00 95.81 105 GLY A CA 1
ATOM 762 C C . GLY A 1 105 ? 1.422 7.105 -16.647 1.00 95.81 105 GLY A C 1
ATOM 763 O O . GLY A 1 105 ? 0.758 6.493 -17.473 1.00 95.81 105 GLY A O 1
ATOM 764 N N . PHE A 1 106 ? 1.533 6.676 -15.389 1.00 95.88 106 PHE A N 1
ATOM 765 C CA . PHE A 1 106 ? 0.921 5.455 -14.843 1.00 95.88 106 PHE A CA 1
ATOM 766 C C . PHE A 1 106 ? -0.456 5.725 -14.208 1.00 95.88 106 PHE A C 1
ATOM 768 O O . PHE A 1 106 ? -0.756 5.275 -13.100 1.00 95.88 106 PHE A O 1
ATOM 775 N N . TRP A 1 107 ? -1.326 6.489 -14.878 1.00 95.50 107 TRP A N 1
ATOM 776 C CA . TRP A 1 107 ? -2.587 6.977 -14.291 1.00 95.50 107 TRP A CA 1
ATOM 777 C C . TRP A 1 107 ? -3.528 5.855 -13.811 1.00 95.50 107 TRP A C 1
ATOM 779 O O . TRP A 1 107 ? -4.295 6.063 -12.868 1.00 95.50 107 TRP A O 1
ATOM 789 N N . ARG A 1 108 ? -3.458 4.650 -14.398 1.00 97.12 108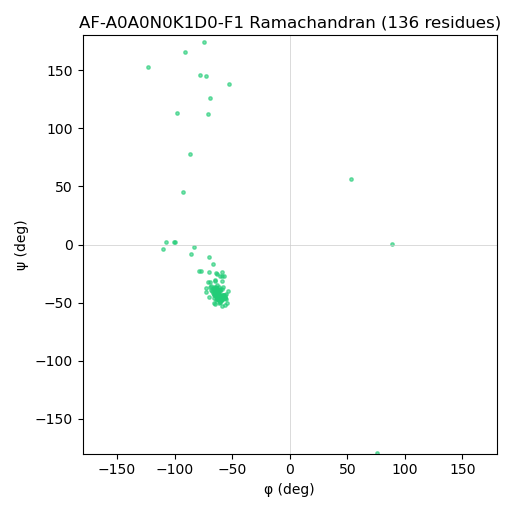 ARG A N 1
ATOM 790 C CA . ARG A 1 108 ? -4.260 3.494 -13.955 1.00 97.12 108 ARG A CA 1
ATOM 791 C C . ARG A 1 108 ? -3.906 3.047 -12.534 1.00 97.12 108 ARG A C 1
ATOM 793 O O . ARG A 1 108 ? -4.765 2.500 -11.843 1.00 97.12 108 ARG A O 1
ATOM 800 N N . ASN A 1 109 ? -2.694 3.338 -12.056 1.00 97.19 109 ASN A N 1
ATOM 801 C CA . ASN A 1 109 ? -2.342 3.114 -10.656 1.00 97.19 109 ASN A CA 1
ATOM 802 C C . ASN A 1 109 ? -3.173 4.005 -9.718 1.00 97.19 109 ASN A C 1
ATOM 804 O O . ASN A 1 109 ? -3.654 3.531 -8.694 1.00 97.19 109 ASN A O 1
ATOM 808 N N . ALA A 1 110 ? -3.452 5.258 -10.101 1.00 97.38 110 ALA A N 1
ATOM 809 C CA . ALA A 1 110 ? -4.328 6.131 -9.316 1.00 97.38 110 ALA A CA 1
ATOM 810 C C . ALA A 1 110 ? -5.744 5.541 -9.185 1.00 97.38 110 ALA A C 1
ATOM 812 O O . ALA A 1 110 ? -6.320 5.572 -8.100 1.00 97.38 110 ALA A O 1
ATOM 813 N N . LEU A 1 111 ? -6.273 4.921 -10.249 1.00 97.06 111 LEU A N 1
ATOM 814 C CA . LEU A 1 111 ? -7.550 4.200 -10.194 1.00 97.06 111 LEU A CA 1
ATOM 815 C C . 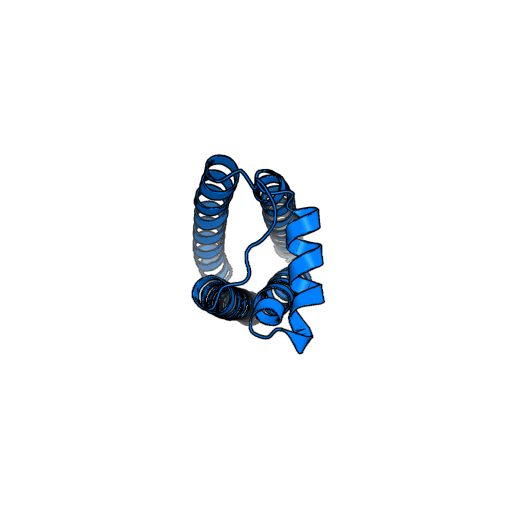LEU A 1 111 ? -7.492 3.010 -9.220 1.00 97.06 111 LEU A C 1
ATOM 817 O O . LEU A 1 111 ? -8.388 2.856 -8.387 1.00 97.06 111 LEU A O 1
ATOM 821 N N . SER A 1 112 ? -6.433 2.197 -9.292 1.00 96.00 112 SER A N 1
ATOM 822 C CA . SER A 1 112 ? -6.190 1.091 -8.352 1.00 96.00 112 SER A CA 1
ATOM 823 C C . SER A 1 112 ? -6.154 1.586 -6.899 1.00 96.00 112 SER A C 1
ATOM 825 O O . SER A 1 112 ? -6.853 1.059 -6.026 1.00 96.00 112 SER A O 1
ATOM 827 N N . ASN A 1 113 ? -5.433 2.679 -6.648 1.00 97.88 113 ASN A N 1
ATOM 828 C CA . ASN A 1 113 ? -5.341 3.314 -5.340 1.00 97.88 113 ASN A CA 1
ATOM 829 C C . ASN A 1 113 ? -6.700 3.828 -4.845 1.00 97.88 113 ASN A C 1
ATOM 831 O O . ASN A 1 113 ? -7.019 3.663 -3.665 1.00 97.88 113 ASN A O 1
ATOM 835 N N . THR A 1 114 ? -7.533 4.400 -5.726 1.00 98.25 114 THR A N 1
ATOM 836 C CA . THR A 1 114 ? -8.898 4.838 -5.385 1.00 98.25 114 THR A CA 1
ATOM 837 C C . THR A 1 114 ? -9.765 3.659 -4.943 1.00 98.25 114 THR A C 1
ATOM 839 O O . THR A 1 114 ? -10.501 3.766 -3.957 1.00 98.25 114 THR A O 1
ATOM 842 N N . VAL A 1 115 ? -9.660 2.511 -5.618 1.00 97.75 115 VAL A N 1
ATOM 843 C CA . VAL A 1 115 ? -10.363 1.283 -5.210 1.00 97.75 115 VAL A CA 1
ATOM 844 C C . VAL A 1 115 ? -9.864 0.808 -3.845 1.00 97.75 115 VAL A C 1
ATOM 846 O O . VAL A 1 115 ? -10.675 0.509 -2.962 1.00 97.75 115 VAL A O 1
ATOM 849 N N . LEU A 1 116 ? -8.546 0.789 -3.630 1.00 97.62 116 LEU A N 1
ATOM 850 C CA . LEU A 1 116 ? -7.950 0.323 -2.379 1.00 97.62 116 LEU A CA 1
ATOM 851 C C . LEU A 1 116 ? -8.350 1.201 -1.183 1.00 97.62 116 LEU A C 1
ATOM 853 O O . LEU A 1 116 ? -8.763 0.668 -0.145 1.00 97.62 116 LEU A O 1
ATOM 857 N N . ILE A 1 117 ? -8.278 2.530 -1.319 1.00 98.19 117 ILE A N 1
ATOM 858 C CA . ILE A 1 117 ? -8.680 3.457 -0.251 1.00 98.19 117 ILE A CA 1
ATOM 859 C C . ILE A 1 117 ? -10.199 3.437 -0.040 1.00 98.19 117 ILE A C 1
ATOM 861 O O . ILE A 1 117 ? -10.663 3.467 1.100 1.00 98.19 117 ILE A O 1
ATOM 865 N N . GLY A 1 118 ? -10.990 3.296 -1.107 1.00 98.19 118 GLY A N 1
ATOM 866 C CA . GLY A 1 118 ? -12.442 3.141 -1.020 1.00 98.19 118 GLY A CA 1
ATOM 867 C C . GLY A 1 118 ? -12.840 1.894 -0.228 1.00 98.19 118 GLY A C 1
ATOM 868 O O . GLY A 1 118 ? -13.685 1.968 0.669 1.00 98.19 118 GLY A O 1
ATOM 869 N N . TRP A 1 119 ? -12.177 0.761 -0.485 1.00 98.00 119 TRP A N 1
ATOM 870 C CA . TRP A 1 119 ? -12.393 -0.477 0.265 1.00 98.00 119 TRP A CA 1
ATOM 871 C C . TRP A 1 119 ? -12.014 -0.325 1.743 1.00 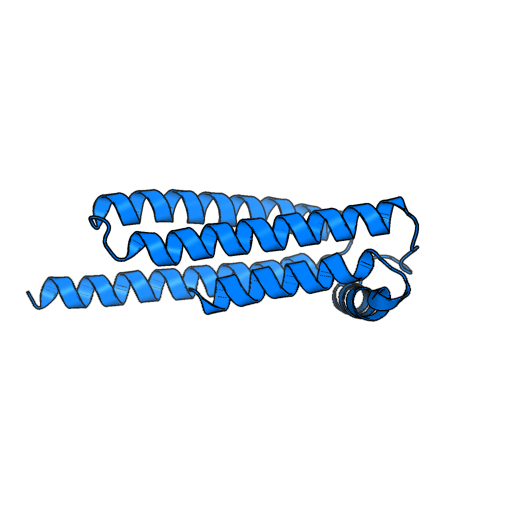98.00 119 TRP A C 1
ATOM 873 O O . TRP A 1 119 ? -12.789 -0.727 2.618 1.00 98.00 119 TRP A O 1
ATOM 883 N N . TYR A 1 120 ? -10.880 0.317 2.040 1.00 97.38 120 TYR A N 1
ATOM 884 C CA . TYR A 1 120 ? -10.480 0.642 3.412 1.00 97.38 120 TYR A CA 1
ATOM 885 C C . TYR A 1 120 ? -11.548 1.474 4.139 1.00 97.38 120 TYR A C 1
ATOM 887 O O . TYR A 1 120 ? -12.009 1.091 5.219 1.00 97.38 120 TYR A O 1
ATOM 895 N N . LEU A 1 121 ? -11.990 2.583 3.536 1.00 96.88 121 LEU A N 1
ATOM 896 C CA . LEU A 1 121 ? -12.972 3.493 4.133 1.00 96.88 121 LEU A CA 1
ATOM 897 C C . LEU A 1 121 ? -14.328 2.809 4.349 1.00 96.88 121 LEU A C 1
ATOM 899 O O . LEU A 1 121 ? -14.969 3.023 5.382 1.00 96.88 121 LEU A O 1
ATOM 903 N N . LEU A 1 122 ? -14.753 1.944 3.424 1.00 96.25 122 LEU A N 1
ATOM 904 C CA . LEU A 1 122 ? -15.962 1.133 3.576 1.00 96.25 122 LEU A CA 1
ATOM 905 C C . LEU A 1 122 ? -15.863 0.196 4.788 1.00 96.25 122 LEU A C 1
ATOM 907 O O . LEU A 1 122 ? -16.796 0.118 5.592 1.00 96.25 122 LEU A O 1
ATOM 911 N N . LEU A 1 123 ? -14.736 -0.505 4.937 1.00 94.25 123 LEU A N 1
ATOM 912 C CA . LEU A 1 123 ? -14.496 -1.388 6.079 1.00 94.25 123 LEU A CA 1
ATOM 913 C C . LEU A 1 123 ? -14.448 -0.609 7.397 1.00 94.25 123 LEU A C 1
ATOM 915 O O . LEU A 1 123 ? -14.963 -1.099 8.403 1.00 94.25 123 LEU A O 1
ATOM 919 N N . MET A 1 124 ? -13.888 0.602 7.389 1.00 91.69 124 MET A N 1
ATOM 920 C CA . MET A 1 124 ? -13.856 1.470 8.565 1.00 91.69 124 MET A CA 1
ATOM 921 C C . MET A 1 124 ? -15.263 1.896 8.994 1.00 91.69 124 MET A C 1
ATOM 923 O O . MET A 1 124 ? -15.626 1.744 10.158 1.00 91.69 124 MET A O 1
ATOM 927 N N . ARG A 1 125 ? -16.092 2.355 8.046 1.00 89.56 125 ARG A N 1
ATOM 928 C CA . ARG A 1 125 ? -17.490 2.742 8.312 1.00 89.56 125 ARG A CA 1
ATOM 929 C C . ARG A 1 125 ? -18.303 1.589 8.897 1.00 89.56 125 ARG A C 1
ATOM 931 O O . ARG A 1 125 ? -19.031 1.790 9.865 1.00 89.56 125 ARG A O 1
ATOM 938 N N . ARG A 1 126 ? -18.149 0.381 8.342 1.00 87.50 126 ARG A N 1
ATOM 939 C CA . ARG A 1 126 ? -18.811 -0.833 8.850 1.00 87.50 126 ARG A CA 1
ATOM 940 C C . ARG A 1 126 ? -18.411 -1.143 10.291 1.00 87.50 126 ARG A C 1
ATOM 942 O O . ARG A 1 126 ? -19.282 -1.416 11.105 1.00 87.50 126 ARG A O 1
ATOM 949 N N . ASN A 1 127 ? -17.122 -1.045 10.615 1.00 81.38 127 ASN A N 1
ATOM 950 C CA . ASN A 1 127 ? -16.627 -1.303 11.967 1.00 81.38 127 ASN A CA 1
ATOM 951 C C . ASN A 1 127 ? -17.218 -0.325 13.000 1.00 81.38 127 ASN A C 1
ATOM 953 O O . ASN A 1 127 ? -17.647 -0.735 14.078 1.00 81.38 127 ASN A O 1
ATOM 957 N N . THR A 1 128 ? -17.300 0.963 12.654 1.00 77.19 128 THR A N 1
ATOM 958 C CA . THR A 1 128 ? -17.918 1.979 13.519 1.00 77.19 128 THR A CA 1
ATOM 959 C C . THR A 1 128 ? -19.413 1.724 13.722 1.00 77.19 128 THR A C 1
ATOM 961 O O . THR A 1 128 ? -19.891 1.801 14.851 1.00 77.19 128 THR A O 1
ATOM 964 N N . ALA A 1 129 ? -20.143 1.373 12.656 1.00 69.94 129 ALA A N 1
ATOM 965 C CA . ALA A 1 129 ? -21.575 1.082 12.733 1.00 69.94 129 ALA A CA 1
ATOM 966 C C . ALA A 1 129 ? -21.877 -0.110 13.658 1.00 69.94 129 ALA A C 1
ATOM 968 O O . ALA A 1 129 ? -22.747 -0.010 14.520 1.00 69.94 129 ALA A O 1
ATOM 969 N N . THR A 1 130 ? -21.120 -1.208 13.545 1.00 73.56 130 THR A N 1
ATOM 970 C CA . THR A 1 130 ? -21.289 -2.382 14.417 1.00 73.56 130 THR A CA 1
ATOM 971 C C . THR A 1 130 ? -21.036 -2.047 15.889 1.00 73.56 130 THR A C 1
ATOM 973 O O . THR A 1 130 ? -21.801 -2.464 16.757 1.00 73.56 130 THR A O 1
ATOM 976 N N . ARG A 1 131 ? -19.995 -1.256 16.188 1.00 72.44 131 ARG A N 1
ATOM 977 C CA . ARG A 1 131 ? -19.685 -0.838 17.567 1.00 72.44 131 ARG A CA 1
ATOM 978 C C . ARG A 1 131 ? -20.767 0.066 18.166 1.00 72.44 131 ARG A C 1
ATOM 980 O O . ARG A 1 131 ? -21.073 -0.076 19.344 1.00 72.44 131 ARG A O 1
ATOM 987 N N . ALA A 1 132 ? -21.373 0.948 17.368 1.00 69.88 132 ALA A N 1
ATOM 988 C CA . ALA A 1 132 ? -22.461 1.813 17.828 1.00 69.88 132 ALA A CA 1
ATOM 989 C C . ALA A 1 132 ? -23.717 1.017 18.228 1.00 69.88 132 ALA A C 1
ATOM 991 O O . ALA A 1 132 ? -24.310 1.295 19.266 1.00 69.88 132 ALA A O 1
ATOM 992 N N . VAL A 1 133 ? -24.086 -0.010 17.452 1.00 73.38 133 VAL A N 1
ATOM 993 C CA . VAL A 1 133 ? -25.225 -0.894 17.772 1.00 73.38 133 VAL A CA 1
ATOM 994 C C . VAL A 1 133 ? -24.985 -1.678 19.067 1.00 73.38 133 VAL A C 1
ATOM 996 O O . VAL A 1 133 ? -25.880 -1.776 19.906 1.00 73.38 133 VAL A O 1
ATOM 999 N N . SER A 1 134 ? -23.768 -2.195 19.267 1.00 72.06 134 SER A N 1
ATOM 1000 C CA . SER A 1 134 ? -23.411 -2.914 20.498 1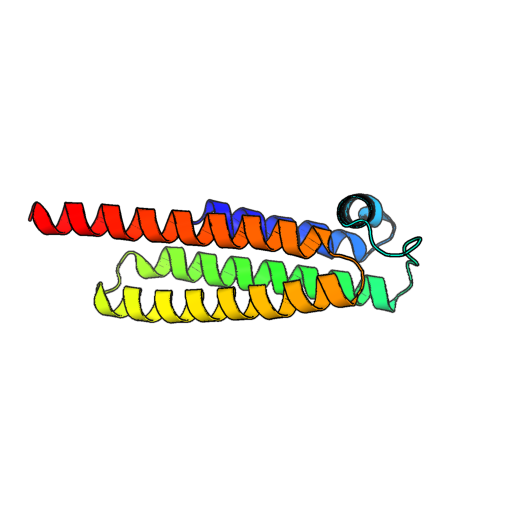.00 72.06 134 SER A CA 1
ATOM 1001 C C . SER A 1 134 ? -23.472 -2.030 21.746 1.00 72.06 134 SER A C 1
ATOM 1003 O O . SER A 1 134 ? -23.829 -2.529 22.802 1.00 72.06 134 SER A O 1
ATOM 1005 N N . ALA A 1 135 ? -23.132 -0.741 21.640 1.00 70.44 135 ALA A N 1
ATOM 1006 C CA . ALA A 1 135 ? -23.176 0.190 22.770 1.00 70.44 135 ALA A CA 1
ATOM 1007 C C . ALA A 1 135 ? -24.599 0.666 23.117 1.00 70.44 135 ALA A C 1
ATOM 1009 O O . ALA A 1 135 ? -24.841 1.098 24.234 1.00 70.44 135 ALA A O 1
ATOM 1010 N N . ALA A 1 136 ? -25.539 0.612 22.168 1.00 68.62 136 ALA A N 1
ATOM 1011 C CA . ALA A 1 136 ? -26.937 0.993 22.390 1.00 68.62 136 ALA A CA 1
ATOM 1012 C C . ALA A 1 136 ? -27.803 -0.147 22.966 1.00 68.62 136 ALA A C 1
ATOM 1014 O O . ALA A 1 136 ? -28.964 0.078 23.295 1.00 68.62 136 ALA A O 1
ATOM 1015 N N . SER A 1 137 ? -27.264 -1.369 23.037 1.00 67.38 137 SER A N 1
ATOM 1016 C CA . SER A 1 137 ? -27.948 -2.575 23.535 1.00 67.38 137 SER A CA 1
ATOM 1017 C C . SER A 1 137 ? -27.451 -3.046 24.911 1.00 67.38 137 SER A C 1
ATOM 1019 O O . SER A 1 137 ? -27.936 -4.059 25.413 1.00 67.38 137 SER A O 1
ATOM 1021 N N . SER A 1 138 ? -26.511 -2.307 25.509 1.00 59.59 138 SER A N 1
ATOM 1022 C CA . SER A 1 138 ? -25.944 -2.488 26.854 1.00 59.59 138 SER A CA 1
ATOM 1023 C C . SER A 1 138 ? -26.404 -1.383 27.793 1.00 59.59 138 SER A C 1
ATOM 1025 O O . SER A 1 138 ? -26.714 -1.696 28.960 1.00 59.59 138 SER A O 1
#

Mean predicted aligned error: 4.01 Å

Sequence (138 aa):
MQLWCGAVMVFGLVLMSGAFEATGQVANILFDILDGPGPVTWDPALRFSLALMGAVTLGWGATVLAVVRGTGDMPAAQALALWRGITAALLLWYVVDSALSVATGFWRNALSNTVLIGWYLLLMRRNTATRAVSAASS